Protein AF-A0A966CHX6-F1 (afdb_monomer)

Nearest PDB structures (foldseek):
  2wtm-assembly1_B  TM=6.834E-01  e=5.055E-05  Butyrivibrio proteoclasticus
  2wtn-assembly1_A  TM=7.376E-01  e=1.654E-04  Butyrivibrio proteoclasticus
  2wtm-assembly2_D  TM=6.811E-01  e=1.043E-04  Butyrivibrio proteoclasticus
  7xrh-assembly1_A  TM=7.303E-01  e=1.454E-03  Lactobacillus acidophilus
  2vav-assembly3_K  TM=4.792E-01  e=1.667E-01  Hapsidospora chrysogena

Mean predicted aligned error: 3.32 Å

Structure (mmCIF, N/CA/C/O backbone):
data_AF-A0A966CHX6-F1
#
_entry.id   AF-A0A966CHX6-F1
#
loop_
_atom_site.group_PDB
_atom_site.id
_atom_site.type_symbol
_atom_site.label_atom_id
_atom_site.label_alt_id
_atom_site.label_comp_id
_atom_site.label_asym_id
_atom_site.label_entity_id
_atom_site.label_seq_id
_atom_site.pdbx_PDB_ins_code
_atom_site.Cartn_x
_atom_site.Cartn_y
_atom_site.Cartn_z
_atom_site.occupancy
_atom_site.B_iso_or_equiv
_atom_site.auth_seq_id
_atom_site.auth_comp_id
_atom_site.auth_asym_id
_atom_site.auth_atom_id
_atom_site.pdbx_PDB_model_num
ATOM 1 N N . TYR A 1 1 ? -6.497 -11.624 3.199 1.00 92.75 1 TYR A N 1
ATOM 2 C CA . TYR A 1 1 ? -6.791 -12.340 4.459 1.00 92.75 1 TYR A CA 1
ATOM 3 C C . TYR A 1 1 ? -7.926 -11.671 5.223 1.00 92.75 1 TYR A C 1
ATOM 5 O O . TYR A 1 1 ? -8.970 -12.297 5.359 1.00 92.75 1 TYR A O 1
ATOM 13 N N . THR A 1 2 ? -7.759 -10.408 5.641 1.00 95.06 2 THR A N 1
ATOM 14 C CA . THR A 1 2 ? -8.708 -9.680 6.504 1.00 95.06 2 THR A CA 1
ATOM 15 C C . THR A 1 2 ? -10.155 -9.737 6.031 1.00 95.06 2 THR A C 1
ATOM 17 O O . THR A 1 2 ? -11.003 -10.156 6.802 1.00 95.06 2 THR A O 1
ATOM 20 N N . ALA A 1 3 ? -10.435 -9.425 4.760 1.00 93.50 3 ALA A N 1
ATOM 21 C CA . ALA A 1 3 ? -11.800 -9.431 4.222 1.00 93.50 3 ALA A CA 1
ATOM 22 C C . ALA A 1 3 ? -12.556 -10.764 4.417 1.00 93.50 3 ALA A C 1
ATOM 24 O O . ALA A 1 3 ? -13.774 -10.746 4.562 1.00 93.50 3 ALA A O 1
ATOM 25 N N . LYS A 1 4 ? -11.839 -11.898 4.472 1.00 96.06 4 LYS A N 1
ATOM 26 C CA . LYS A 1 4 ? -12.402 -13.254 4.620 1.00 96.06 4 LYS A CA 1
ATOM 27 C C . LYS A 1 4 ? -12.444 -13.777 6.061 1.00 96.06 4 LYS A C 1
ATOM 29 O O . LYS A 1 4 ? -12.973 -14.857 6.265 1.00 96.06 4 LYS A O 1
ATOM 34 N N . ASN A 1 5 ? -11.807 -13.092 7.010 1.00 97.19 5 ASN A N 1
ATOM 35 C CA . ASN A 1 5 ? -11.661 -13.555 8.398 1.00 97.19 5 ASN A CA 1
ATOM 36 C C . ASN A 1 5 ? -11.934 -12.407 9.381 1.00 97.19 5 ASN A C 1
ATOM 38 O O . ASN A 1 5 ? -11.214 -12.230 10.364 1.00 97.19 5 ASN A O 1
ATOM 42 N N . GLN A 1 6 ? -12.905 -11.552 9.062 1.00 95.38 6 GLN A N 1
ATOM 43 C CA . GLN A 1 6 ? -13.207 -10.356 9.850 1.00 95.38 6 GLN A CA 1
ATOM 44 C C . GLN A 1 6 ? -13.690 -10.715 11.259 1.00 95.38 6 GLN A C 1
ATOM 46 O O . GLN A 1 6 ? -13.375 -10.018 12.210 1.00 95.38 6 GLN A O 1
ATOM 51 N N . GLU A 1 7 ? -14.372 -11.848 11.406 1.00 96.88 7 GLU A N 1
ATOM 52 C CA . GLU A 1 7 ? -14.851 -12.400 12.672 1.00 96.88 7 GLU A CA 1
ATOM 53 C C . GLU A 1 7 ? -13.727 -12.775 13.650 1.00 96.88 7 GLU A C 1
ATOM 55 O O . GLU A 1 7 ? -13.965 -12.885 14.849 1.00 96.88 7 GLU A O 1
ATOM 60 N N . LYS A 1 8 ? -12.495 -12.950 13.153 1.00 96.62 8 LYS A N 1
ATOM 61 C CA . LYS A 1 8 ? -11.309 -13.281 13.963 1.00 96.62 8 LYS A CA 1
ATOM 62 C C . LYS A 1 8 ? -10.441 -12.066 14.278 1.00 96.62 8 LYS A C 1
ATOM 64 O O . LYS A 1 8 ? -9.396 -12.211 14.907 1.00 96.62 8 LYS A O 1
ATOM 69 N N . LEU A 1 9 ? -10.804 -10.890 13.773 1.00 95.69 9 LEU A N 1
ATOM 70 C CA . LEU A 1 9 ? -9.960 -9.703 13.794 1.00 95.69 9 LEU A CA 1
ATOM 71 C C . LEU A 1 9 ? -10.728 -8.540 14.417 1.00 95.69 9 LEU A C 1
ATOM 73 O O . LEU A 1 9 ? -11.818 -8.199 13.977 1.00 95.69 9 LEU A O 1
ATOM 77 N N . GLN A 1 10 ? -10.139 -7.891 15.419 1.00 95.31 10 GLN A N 1
ATOM 78 C CA . GLN A 1 10 ? -10.775 -6.746 16.080 1.00 95.31 10 GLN A CA 1
ATOM 79 C C . GLN A 1 10 ? -10.532 -5.425 15.340 1.00 95.31 10 GLN A C 1
ATOM 81 O O . GLN A 1 10 ? -11.396 -4.554 15.352 1.00 95.31 10 GLN A O 1
ATOM 86 N N . ALA A 1 11 ? -9.375 -5.260 14.689 1.00 95.69 11 ALA A N 1
ATOM 87 C CA . ALA A 1 11 ? -9.061 -4.075 13.892 1.00 95.69 11 ALA A CA 1
ATOM 88 C C . ALA A 1 11 ? -7.936 -4.340 12.872 1.00 95.69 11 ALA A C 1
ATOM 90 O O . ALA A 1 11 ? -7.189 -5.313 12.995 1.00 95.69 11 ALA A O 1
ATOM 91 N N . LEU A 1 12 ? -7.784 -3.450 11.887 1.00 95.94 12 LEU A N 1
ATOM 92 C CA . LEU A 1 12 ? -6.742 -3.482 10.856 1.00 95.94 12 LEU A CA 1
ATOM 93 C C . LEU A 1 12 ? -5.963 -2.157 10.814 1.00 95.94 12 LEU A C 1
ATOM 95 O O . LEU A 1 12 ? -6.537 -1.108 10.549 1.00 95.94 12 LEU A O 1
ATOM 99 N N . CYS A 1 13 ? -4.643 -2.206 10.984 1.00 96.75 13 CYS A N 1
ATOM 100 C CA . CYS A 1 13 ? -3.754 -1.066 10.749 1.00 96.75 13 CYS A CA 1
ATOM 101 C C . CYS A 1 13 ? -2.785 -1.403 9.613 1.00 96.75 13 CYS A C 1
ATOM 103 O O . CYS A 1 13 ? -2.148 -2.456 9.640 1.00 96.75 13 CYS A O 1
ATOM 105 N N . LEU A 1 14 ? -2.688 -0.530 8.611 1.00 97.38 14 LEU A N 1
ATOM 106 C CA . LEU A 1 14 ? -1.819 -0.705 7.447 1.00 97.38 14 LEU A CA 1
ATOM 107 C C . LEU A 1 14 ? -0.894 0.501 7.281 1.00 97.38 14 LEU A C 1
ATOM 109 O O . LEU A 1 14 ? -1.360 1.634 7.206 1.00 97.38 14 LEU A O 1
ATOM 113 N N . TRP A 1 15 ? 0.413 0.265 7.179 1.00 98.12 15 TRP A N 1
ATOM 114 C CA . TRP A 1 15 ? 1.401 1.314 6.908 1.00 98.12 15 TRP A CA 1
ATOM 115 C C . TRP A 1 15 ? 1.827 1.267 5.441 1.00 98.12 15 TRP A C 1
ATOM 117 O O . TRP A 1 15 ? 2.211 0.203 4.961 1.00 98.12 15 TRP A O 1
ATOM 127 N N . ASN A 1 16 ? 1.746 2.406 4.744 1.00 97.81 16 ASN A N 1
ATOM 128 C CA . ASN A 1 16 ? 2.078 2.580 3.321 1.00 97.81 16 ASN A CA 1
ATOM 129 C C . ASN A 1 16 ? 1.642 1.383 2.432 1.00 97.81 16 ASN A C 1
ATOM 131 O O . ASN A 1 16 ? 2.477 0.799 1.731 1.00 97.81 16 ASN A O 1
ATOM 135 N N . PRO A 1 17 ? 0.369 0.935 2.495 1.00 97.19 17 PRO A N 1
ATOM 136 C CA . PRO A 1 17 ? -0.038 -0.308 1.855 1.00 97.19 17 PRO A CA 1
ATOM 137 C C . PRO A 1 17 ? -0.071 -0.185 0.335 1.00 97.19 17 PRO A C 1
ATOM 139 O O . PRO A 1 17 ? -0.584 0.786 -0.221 1.00 97.19 17 PRO A O 1
ATOM 142 N N . VAL A 1 18 ? 0.367 -1.243 -0.345 1.00 97.00 18 VAL A N 1
ATOM 143 C CA . VAL A 1 18 ? 0.117 -1.406 -1.779 1.00 97.00 18 VAL A CA 1
ATOM 144 C C . VAL A 1 18 ? -1.315 -1.905 -1.971 1.00 97.00 18 VAL A C 1
ATOM 146 O O . VAL A 1 18 ? -1.577 -3.105 -1.892 1.00 97.00 18 VAL A O 1
ATOM 149 N N . LEU A 1 19 ? -2.252 -0.980 -2.192 1.00 95.88 19 LEU A N 1
ATOM 150 C CA . LEU A 1 19 ? -3.659 -1.317 -2.439 1.00 95.88 19 LEU A CA 1
ATOM 151 C C . LEU A 1 19 ? -3.924 -1.692 -3.897 1.00 95.88 19 LEU A C 1
ATOM 153 O O . LEU A 1 19 ? -4.747 -2.567 -4.164 1.00 95.88 19 LEU A O 1
ATOM 157 N N . ASN A 1 20 ? -3.220 -1.047 -4.827 1.00 96.75 20 ASN A N 1
ATOM 158 C CA . ASN A 1 20 ? -3.358 -1.277 -6.254 1.00 96.75 20 ASN A CA 1
ATOM 159 C C . ASN A 1 20 ? -2.054 -1.830 -6.839 1.00 96.75 20 ASN A C 1
ATOM 161 O O . ASN A 1 20 ? -1.081 -1.107 -7.063 1.00 96.75 20 ASN A O 1
ATOM 165 N N . TYR A 1 21 ? -2.029 -3.141 -7.087 1.00 96.88 21 TYR A N 1
ATOM 166 C CA . TYR A 1 21 ? -0.867 -3.795 -7.690 1.00 96.88 21 TYR A CA 1
ATOM 167 C C . TYR A 1 21 ? -0.608 -3.342 -9.124 1.00 96.88 21 TYR A C 1
ATOM 169 O O . TYR A 1 21 ? 0.542 -3.383 -9.566 1.00 96.88 21 TYR A O 1
ATOM 177 N N . ASP A 1 22 ? -1.633 -2.856 -9.826 1.00 95.88 22 ASP A N 1
ATOM 178 C CA . ASP A 1 22 ? -1.456 -2.302 -11.157 1.00 95.88 22 ASP A CA 1
ATOM 179 C C . ASP A 1 22 ? -0.592 -1.040 -11.101 1.00 95.88 22 ASP A C 1
ATOM 181 O O . ASP A 1 22 ? 0.513 -1.025 -11.642 1.00 95.88 22 ASP A O 1
ATOM 185 N N . HIS A 1 23 ? -1.010 -0.046 -10.315 1.00 96.06 23 HIS A N 1
ATOM 186 C CA . HIS A 1 23 ? -0.293 1.225 -10.166 1.00 96.06 23 HIS A CA 1
ATOM 187 C C . HIS A 1 23 ? 1.081 1.092 -9.495 1.00 96.06 23 HIS A C 1
ATOM 189 O O . HIS A 1 23 ? 1.933 1.969 -9.660 1.00 96.06 23 HIS A O 1
ATOM 195 N N . CYS A 1 24 ? 1.320 0.022 -8.731 1.00 95.06 24 CYS A N 1
ATOM 196 C CA . CYS A 1 24 ? 2.590 -0.183 -8.036 1.00 95.06 24 CYS A CA 1
ATOM 197 C C . CYS A 1 24 ? 3.584 -1.061 -8.815 1.00 95.06 24 CYS A C 1
ATOM 199 O O . CYS A 1 24 ? 4.785 -0.788 -8.774 1.00 95.06 24 CYS A O 1
ATOM 201 N N . PHE A 1 25 ? 3.125 -2.106 -9.515 1.00 94.50 25 PHE A N 1
ATOM 202 C CA . PHE A 1 25 ? 4.012 -3.127 -10.092 1.00 94.50 25 PHE A CA 1
ATOM 203 C C . PHE A 1 25 ? 3.731 -3.482 -11.556 1.00 94.50 25 PHE A C 1
ATOM 205 O O . PHE A 1 25 ? 4.689 -3.617 -12.318 1.00 94.50 25 PHE A O 1
ATOM 212 N N . LEU A 1 26 ? 2.470 -3.645 -11.975 1.00 94.00 26 LEU A N 1
ATOM 213 C CA . LEU A 1 26 ? 2.151 -4.132 -13.331 1.00 94.00 26 LEU A CA 1
ATOM 214 C C . LEU A 1 26 ? 2.204 -3.009 -14.379 1.00 94.00 26 LEU A C 1
ATOM 216 O O . LEU A 1 26 ? 2.844 -3.139 -15.428 1.00 94.00 26 LEU A O 1
ATOM 220 N N . ASN A 1 27 ? 1.578 -1.879 -14.063 1.00 95.25 27 ASN A N 1
ATOM 221 C CA . ASN A 1 27 ? 1.591 -0.629 -14.813 1.00 95.25 27 ASN A CA 1
ATOM 222 C C . ASN A 1 27 ? 1.982 0.523 -13.872 1.00 95.25 27 ASN A C 1
ATOM 224 O O . ASN A 1 27 ? 1.179 1.409 -13.586 1.00 95.25 27 ASN A O 1
ATOM 228 N N . PRO A 1 28 ? 3.233 0.506 -13.379 1.00 95.75 28 PRO A N 1
ATOM 229 C CA . PRO A 1 28 ? 3.685 1.419 -12.344 1.00 95.75 28 PRO A CA 1
ATOM 230 C C . PRO A 1 28 ? 3.528 2.896 -12.716 1.00 95.75 28 PRO A C 1
ATOM 232 O O . PRO A 1 28 ? 3.979 3.314 -13.784 1.00 95.75 28 PRO A O 1
ATOM 235 N N . THR A 1 29 ? 2.989 3.695 -11.795 1.00 96.19 29 THR A N 1
ATOM 236 C CA . THR A 1 29 ? 2.838 5.154 -11.949 1.00 96.19 29 THR A CA 1
ATOM 237 C C . THR A 1 29 ? 4.014 5.938 -11.363 1.00 96.19 29 THR A C 1
ATOM 239 O O . THR A 1 29 ? 4.278 7.069 -11.768 1.00 96.19 29 THR A O 1
ATOM 242 N N . LEU A 1 30 ? 4.761 5.340 -10.428 1.00 95.94 30 LEU A N 1
ATOM 243 C CA . LEU A 1 30 ? 5.894 5.995 -9.778 1.00 95.94 30 LEU A CA 1
ATOM 244 C C . LEU A 1 30 ? 7.194 5.848 -10.593 1.00 95.94 30 LEU A C 1
ATOM 246 O O . LEU A 1 30 ? 7.531 4.734 -11.013 1.00 95.94 30 LEU A O 1
ATOM 250 N N . PRO A 1 31 ? 8.003 6.921 -10.744 1.00 94.94 31 PRO A N 1
ATOM 251 C CA . PRO A 1 31 ? 9.143 6.935 -11.668 1.00 94.94 31 PRO A CA 1
ATOM 252 C C . PRO A 1 31 ? 10.169 5.815 -11.462 1.00 94.94 31 PRO A C 1
ATOM 254 O O . PRO A 1 31 ? 10.664 5.234 -12.426 1.00 94.94 31 PRO A O 1
ATOM 257 N N . TRP A 1 32 ? 10.488 5.484 -10.206 1.00 93.12 32 TRP A N 1
ATOM 258 C CA . TRP A 1 32 ? 11.568 4.540 -9.891 1.00 93.12 32 TRP A CA 1
ATOM 259 C C . TRP A 1 32 ? 11.313 3.123 -10.422 1.00 93.12 32 TRP A C 1
ATOM 261 O O . TRP A 1 32 ? 12.263 2.421 -10.766 1.00 93.12 32 TRP A O 1
ATOM 271 N N . ILE A 1 33 ? 10.048 2.697 -10.452 1.00 93.75 33 ILE A N 1
ATOM 272 C CA . ILE A 1 33 ? 9.643 1.363 -10.897 1.00 93.75 33 ILE A CA 1
ATOM 273 C C . ILE A 1 33 ? 9.151 1.397 -12.346 1.00 93.75 33 ILE A C 1
ATOM 275 O O . ILE A 1 33 ? 9.429 0.464 -13.098 1.00 93.75 33 ILE A O 1
ATOM 279 N N . ALA A 1 34 ? 8.552 2.511 -12.788 1.00 94.56 34 ALA A N 1
ATOM 280 C CA . ALA A 1 34 ? 8.206 2.746 -14.188 1.00 94.56 34 ALA A CA 1
ATOM 281 C C . ALA A 1 34 ? 9.425 2.635 -15.109 1.00 94.56 34 ALA A C 1
ATOM 283 O O . ALA A 1 34 ? 9.368 1.927 -16.115 1.00 94.56 34 ALA A O 1
ATOM 284 N N . ALA A 1 35 ? 10.563 3.206 -14.702 1.00 93.38 35 ALA A N 1
ATOM 285 C CA . ALA A 1 35 ? 11.826 3.094 -15.432 1.00 93.38 35 ALA A CA 1
ATOM 286 C C . ALA A 1 35 ? 12.333 1.643 -15.585 1.00 93.38 35 ALA A C 1
ATOM 288 O O . ALA A 1 35 ? 13.140 1.360 -16.466 1.00 93.38 35 ALA A O 1
ATOM 289 N N . ARG A 1 36 ? 11.865 0.706 -14.746 1.00 92.44 36 ARG A N 1
ATOM 290 C CA . ARG A 1 36 ? 12.264 -0.713 -14.768 1.00 92.44 36 ARG A CA 1
ATOM 291 C C . ARG A 1 36 ? 11.221 -1.639 -15.393 1.00 92.44 36 ARG A C 1
ATOM 293 O O . ARG A 1 36 ? 11.498 -2.828 -15.530 1.00 92.44 36 ARG A O 1
ATOM 300 N N . LYS A 1 37 ? 10.049 -1.133 -15.793 1.00 93.12 37 LYS A N 1
ATOM 301 C CA . LYS A 1 37 ? 8.916 -1.945 -16.273 1.00 93.12 37 LYS A CA 1
ATOM 302 C C . LYS A 1 37 ? 9.306 -2.898 -17.406 1.00 93.12 37 LYS A C 1
ATOM 304 O O . LYS A 1 37 ? 8.979 -4.081 -17.355 1.00 93.12 37 LYS A O 1
ATOM 309 N N . THR A 1 38 ? 10.027 -2.400 -18.410 1.00 94.19 38 THR A N 1
ATOM 310 C CA . THR A 1 38 ? 10.459 -3.204 -19.566 1.00 94.19 38 THR A CA 1
ATOM 311 C C . THR A 1 38 ? 11.440 -4.301 -19.159 1.00 94.19 38 THR A C 1
ATOM 313 O O . THR A 1 38 ? 11.274 -5.444 -19.573 1.00 94.19 38 THR A O 1
ATOM 316 N N . HIS A 1 39 ? 12.409 -3.981 -18.295 1.00 94.62 39 HIS A N 1
ATOM 317 C CA . HIS A 1 39 ? 13.371 -4.951 -17.766 1.00 94.62 39 HIS A CA 1
ATOM 318 C C . HIS A 1 39 ? 12.671 -6.056 -16.975 1.00 94.62 39 HIS A C 1
ATOM 320 O O . HIS A 1 39 ? 12.877 -7.232 -17.244 1.00 94.62 39 HIS A O 1
ATOM 326 N N . ILE A 1 40 ? 11.782 -5.676 -16.051 1.00 95.19 40 ILE A N 1
ATOM 327 C CA . ILE A 1 40 ? 10.982 -6.614 -15.256 1.00 95.19 40 ILE A CA 1
ATOM 328 C C . ILE A 1 40 ? 10.176 -7.540 -16.170 1.00 95.19 40 ILE A C 1
ATOM 330 O O . ILE A 1 40 ? 10.174 -8.751 -15.980 1.00 95.19 40 ILE A O 1
ATOM 334 N N . ARG A 1 41 ? 9.510 -6.992 -17.192 1.00 94.50 41 ARG A N 1
ATOM 335 C CA . ARG A 1 41 ? 8.727 -7.798 -18.135 1.00 94.50 41 ARG A CA 1
ATOM 336 C C . ARG A 1 41 ? 9.602 -8.802 -18.886 1.00 94.50 41 ARG A C 1
ATOM 338 O O . ARG A 1 41 ? 9.217 -9.964 -18.984 1.00 94.50 41 ARG A O 1
ATOM 345 N N . ASN A 1 42 ? 10.758 -8.366 -19.382 1.00 96.88 42 ASN A N 1
ATOM 346 C CA . ASN A 1 42 ? 11.693 -9.234 -20.093 1.00 96.88 42 ASN A CA 1
ATOM 347 C C . ASN A 1 42 ? 12.218 -10.363 -19.193 1.00 96.88 42 ASN A C 1
ATOM 349 O O . ASN A 1 42 ? 12.203 -11.527 -19.585 1.00 96.88 42 ASN A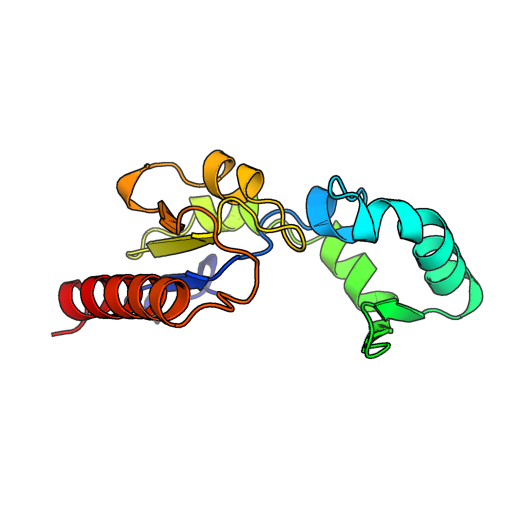 O 1
ATOM 353 N N . ASP A 1 43 ? 12.608 -10.035 -17.964 1.00 97.19 43 ASP A N 1
ATOM 354 C CA . ASP A 1 43 ? 13.067 -10.989 -16.953 1.00 97.19 43 ASP A CA 1
ATOM 355 C C . ASP A 1 43 ? 12.013 -12.062 -16.645 1.00 97.19 43 ASP A C 1
ATOM 357 O O . ASP A 1 43 ? 12.273 -13.267 -16.702 1.00 97.19 43 ASP A O 1
ATOM 361 N N . ILE A 1 44 ? 10.771 -11.640 -16.403 1.00 96.62 44 ILE A N 1
ATOM 362 C CA . ILE A 1 44 ? 9.661 -12.560 -16.143 1.00 96.62 44 ILE A CA 1
ATOM 363 C C . ILE A 1 44 ? 9.368 -13.471 -17.347 1.00 96.62 44 ILE A C 1
ATOM 365 O O . ILE A 1 44 ? 9.016 -14.637 -17.149 1.00 96.62 44 ILE A O 1
ATOM 369 N N . GLN A 1 45 ? 9.531 -12.982 -18.579 1.00 95.62 45 GLN A N 1
ATOM 370 C CA . GLN A 1 45 ? 9.316 -13.769 -19.798 1.00 95.62 45 GLN A CA 1
ATOM 371 C C . GLN A 1 45 ? 10.444 -14.771 -20.071 1.00 95.62 45 GLN A C 1
ATOM 373 O O . GLN A 1 45 ? 10.168 -15.911 -20.439 1.00 95.62 45 GLN A O 1
ATOM 378 N N . THR A 1 46 ? 11.697 -14.359 -19.881 1.00 97.44 46 THR A N 1
ATOM 379 C CA . THR A 1 46 ? 12.883 -15.132 -20.288 1.00 97.44 46 THR A CA 1
ATOM 380 C C . THR A 1 46 ? 13.378 -16.081 -19.203 1.00 97.44 46 THR A C 1
ATOM 382 O O . THR A 1 46 ? 13.651 -17.244 -19.483 1.00 97.44 46 THR A O 1
ATOM 385 N N . GLN A 1 47 ? 13.447 -15.613 -17.956 1.00 97.56 47 GLN A N 1
ATOM 386 C CA . GLN A 1 47 ? 14.036 -16.354 -16.835 1.00 97.56 47 GLN A CA 1
ATOM 387 C C . GLN A 1 47 ? 13.044 -16.661 -15.706 1.00 97.56 47 GLN A C 1
ATOM 389 O O . GLN A 1 47 ? 13.374 -17.397 -14.781 1.00 97.56 47 GLN A O 1
ATOM 394 N N . ARG A 1 48 ? 11.791 -16.192 -15.810 1.00 96.62 48 ARG A N 1
ATOM 395 C CA . ARG A 1 48 ? 10.687 -16.454 -14.859 1.00 96.62 48 ARG A CA 1
ATOM 396 C C . ARG A 1 48 ? 10.865 -15.836 -13.466 1.00 96.62 48 ARG A C 1
ATOM 398 O O . ARG A 1 48 ? 10.095 -16.158 -12.560 1.00 96.62 48 ARG A O 1
ATOM 405 N N . TRP A 1 49 ? 11.814 -14.927 -13.292 1.00 97.56 49 TRP A N 1
ATOM 406 C CA . TRP A 1 49 ? 12.006 -14.126 -12.082 1.00 97.56 49 TRP A CA 1
ATOM 407 C C . TRP A 1 49 ? 12.697 -12.806 -12.434 1.00 97.56 49 TRP A C 1
ATOM 409 O O . TRP A 1 49 ? 13.328 -12.716 -13.473 1.00 97.56 49 TRP A O 1
ATOM 419 N N . THR A 1 50 ? 12.575 -11.790 -11.583 1.00 96.88 50 THR A N 1
ATOM 420 C CA . THR A 1 50 ? 13.247 -10.480 -11.698 1.00 96.88 50 THR A CA 1
ATOM 421 C C . THR A 1 50 ? 13.789 -10.069 -10.332 1.00 96.88 50 THR A C 1
ATOM 423 O O . THR A 1 50 ? 13.458 -10.681 -9.318 1.00 96.88 50 THR A O 1
ATOM 426 N N . THR A 1 51 ? 14.560 -8.987 -10.268 1.00 95.38 51 THR A N 1
ATOM 427 C CA . THR A 1 51 ? 14.952 -8.359 -9.000 1.00 95.38 51 THR A CA 1
ATOM 428 C C . THR A 1 51 ? 14.273 -7.011 -8.777 1.00 95.38 51 THR A C 1
ATOM 430 O O . THR A 1 51 ? 13.992 -6.275 -9.724 1.00 95.38 51 THR A O 1
ATOM 433 N N . LEU A 1 52 ? 14.052 -6.643 -7.514 1.00 91.69 52 LEU A N 1
ATOM 434 C CA . LEU A 1 52 ? 13.470 -5.366 -7.108 1.00 91.69 52 LEU A CA 1
ATOM 435 C C . LEU A 1 52 ? 14.355 -4.636 -6.085 1.00 91.69 52 LEU A C 1
ATOM 437 O O . LEU A 1 52 ? 14.920 -5.229 -5.165 1.00 91.69 52 LEU A O 1
ATOM 441 N N . GLY A 1 53 ? 14.432 -3.310 -6.228 1.00 86.50 53 GLY A N 1
ATOM 442 C CA . GLY A 1 53 ? 15.148 -2.434 -5.298 1.00 86.50 53 GLY A CA 1
ATOM 443 C C . GLY A 1 53 ? 16.672 -2.596 -5.331 1.00 86.50 53 GLY A C 1
ATOM 444 O O . GLY A 1 53 ? 17.221 -3.306 -6.165 1.00 86.50 53 GLY A O 1
ATOM 445 N N . LYS A 1 54 ? 17.364 -1.903 -4.417 1.00 85.88 54 LYS A N 1
ATOM 446 C CA . LYS A 1 54 ? 18.840 -1.889 -4.352 1.00 85.88 54 LYS A CA 1
ATOM 447 C C . LYS A 1 54 ? 19.451 -3.192 -3.826 1.00 85.88 54 LYS A C 1
ATOM 449 O O . LYS A 1 54 ? 20.621 -3.448 -4.060 1.00 85.88 54 LYS A O 1
ATOM 454 N N . ARG A 1 55 ? 18.672 -3.986 -3.084 1.00 89.62 55 ARG A N 1
ATOM 455 C CA . ARG A 1 55 ? 19.107 -5.269 -2.503 1.00 89.62 55 ARG A CA 1
ATOM 456 C C . ARG A 1 55 ? 18.848 -6.463 -3.425 1.00 89.62 55 ARG A C 1
ATOM 458 O O . ARG A 1 55 ? 19.023 -7.591 -2.992 1.00 89.62 55 ARG A O 1
ATOM 465 N N . ASN A 1 56 ? 18.405 -6.215 -4.659 1.00 91.38 56 ASN A N 1
ATOM 466 C CA . ASN A 1 56 ? 18.092 -7.246 -5.643 1.00 91.38 56 ASN A CA 1
ATOM 467 C C . ASN A 1 56 ? 17.136 -8.328 -5.115 1.00 91.38 56 ASN A C 1
ATOM 469 O O . ASN A 1 56 ? 17.359 -9.517 -5.317 1.00 91.38 56 ASN A O 1
ATOM 473 N N . PHE A 1 57 ? 16.061 -7.916 -4.436 1.00 94.19 57 PHE A N 1
ATOM 474 C CA . PHE A 1 57 ? 15.071 -8.858 -3.917 1.00 94.19 57 PHE A CA 1
ATOM 475 C C . PHE A 1 57 ? 14.420 -9.622 -5.073 1.00 94.19 57 PHE A C 1
ATOM 477 O O . PHE A 1 57 ? 13.899 -8.992 -5.993 1.00 94.19 57 PHE A O 1
ATOM 484 N N . ILE A 1 58 ? 14.472 -10.953 -5.040 1.00 96.56 58 ILE A N 1
ATOM 485 C CA . ILE A 1 58 ? 14.036 -11.801 -6.152 1.00 96.56 58 ILE A CA 1
ATOM 486 C C . ILE A 1 58 ? 12.517 -11.974 -6.107 1.00 96.56 58 ILE A C 1
ATOM 488 O O . ILE A 1 58 ? 11.958 -12.408 -5.103 1.00 96.56 58 ILE A O 1
ATOM 492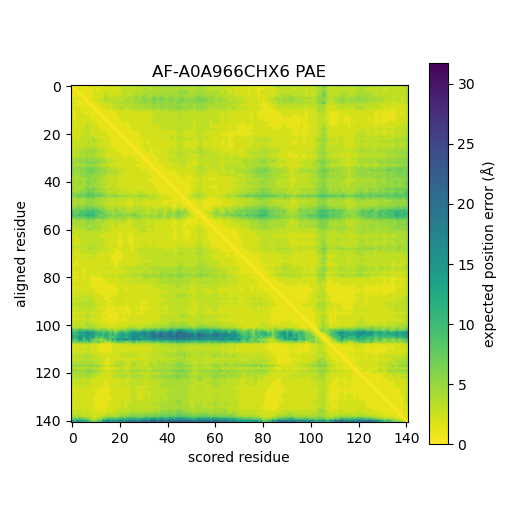 N N . LEU A 1 59 ? 11.857 -11.662 -7.220 1.00 95.94 59 LEU A N 1
ATOM 493 C CA . LEU A 1 59 ? 10.426 -11.846 -7.426 1.00 95.94 59 LEU A CA 1
ATOM 494 C C . LEU A 1 59 ? 10.202 -12.864 -8.539 1.00 95.94 59 LEU A C 1
ATOM 496 O O . LEU A 1 59 ? 10.604 -12.637 -9.679 1.00 95.94 59 LEU A O 1
ATOM 500 N N . GLY A 1 60 ? 9.544 -13.973 -8.219 1.00 97.44 60 GLY A N 1
ATOM 501 C CA . GLY A 1 60 ? 9.169 -14.983 -9.204 1.00 97.44 60 GLY A CA 1
ATOM 502 C C . GLY A 1 60 ? 7.951 -14.570 -10.030 1.00 97.44 60 GLY A C 1
ATOM 503 O O . GLY A 1 60 ? 7.082 -13.834 -9.564 1.00 97.44 60 GLY A O 1
ATOM 504 N N . ARG A 1 61 ? 7.840 -15.121 -11.241 1.00 96.94 61 ARG A N 1
ATOM 505 C CA . ARG A 1 61 ? 6.702 -14.933 -12.154 1.00 96.94 61 ARG A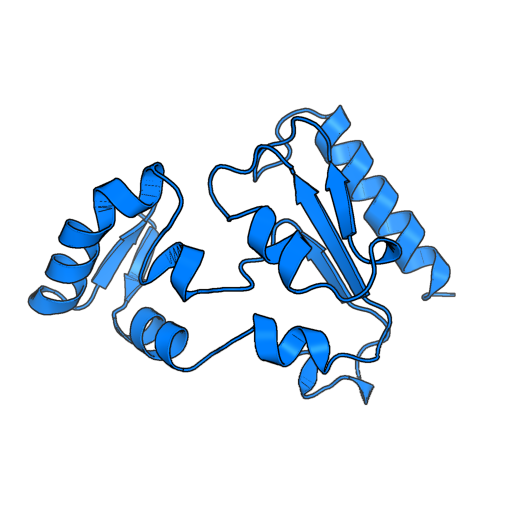 CA 1
ATOM 506 C C . ARG A 1 61 ? 5.349 -15.181 -11.486 1.00 96.94 61 ARG A C 1
ATOM 508 O O . ARG A 1 61 ? 4.409 -14.438 -11.750 1.00 96.94 61 ARG A O 1
ATOM 515 N N . LYS A 1 62 ? 5.258 -16.181 -10.604 1.00 97.19 62 LYS A N 1
ATOM 516 C CA . LYS A 1 62 ? 4.003 -16.540 -9.934 1.00 97.19 62 LYS A CA 1
ATOM 517 C C . LYS A 1 62 ? 3.403 -15.377 -9.138 1.00 97.19 62 LYS A C 1
ATOM 519 O O . LYS A 1 62 ? 2.195 -15.179 -9.180 1.00 97.19 62 LYS A O 1
ATOM 524 N N . LEU A 1 63 ? 4.244 -14.565 -8.496 1.00 96.19 63 LEU A N 1
ATOM 525 C CA . LEU A 1 63 ? 3.786 -13.392 -7.756 1.00 96.19 63 LEU A CA 1
ATOM 526 C C . LEU A 1 63 ? 3.139 -12.353 -8.686 1.00 96.19 63 LEU A C 1
ATOM 528 O O . LEU A 1 63 ? 2.121 -11.766 -8.338 1.00 96.19 63 LEU A O 1
ATOM 532 N N . PHE A 1 64 ? 3.693 -12.143 -9.884 1.00 95.94 64 PHE A N 1
ATOM 533 C CA . PHE A 1 64 ? 3.102 -11.232 -10.870 1.00 95.94 64 PHE A CA 1
ATOM 534 C C . PHE A 1 64 ? 1.765 -11.755 -11.403 1.00 95.94 64 PHE A C 1
ATOM 536 O O . PHE A 1 64 ? 0.837 -10.975 -11.586 1.00 95.94 64 PHE A O 1
ATOM 543 N N . GLU A 1 65 ? 1.642 -13.068 -11.616 1.00 96.44 65 GLU A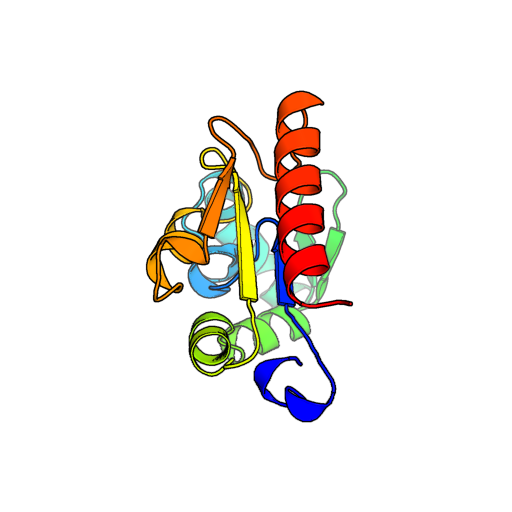 N 1
ATOM 544 C CA . GLU A 1 65 ? 0.367 -13.693 -11.994 1.00 96.44 65 GLU A CA 1
ATOM 545 C C . GLU A 1 65 ? -0.694 -13.499 -10.901 1.00 96.44 65 GLU A C 1
ATOM 547 O O . GLU A 1 65 ? -1.844 -13.187 -11.196 1.00 96.44 65 GLU A O 1
ATOM 552 N N . GLU A 1 66 ? -0.306 -13.617 -9.631 1.00 97.06 66 GLU A N 1
ATOM 553 C CA . GLU A 1 66 ? -1.184 -13.342 -8.491 1.00 97.06 66 GLU A CA 1
ATOM 554 C C . GLU A 1 66 ? -1.579 -11.864 -8.408 1.00 97.06 66 GLU A C 1
ATOM 556 O O . GLU A 1 66 ? -2.745 -11.559 -8.165 1.00 97.06 66 GLU A O 1
ATOM 561 N N . MET A 1 67 ? -0.651 -10.941 -8.673 1.00 96.50 67 MET A N 1
ATOM 562 C CA . MET A 1 67 ? -0.922 -9.498 -8.704 1.00 96.50 67 MET A CA 1
ATOM 563 C C . MET A 1 67 ? -1.945 -9.095 -9.777 1.00 96.50 67 MET A C 1
ATOM 565 O O . MET A 1 67 ? -2.629 -8.093 -9.598 1.00 96.50 67 MET A O 1
ATOM 569 N N . VAL A 1 68 ? -2.072 -9.860 -10.869 1.00 96.06 68 VAL A N 1
ATOM 570 C CA . VAL A 1 68 ? -3.115 -9.649 -11.895 1.00 96.06 68 VAL A CA 1
ATOM 571 C C . VAL A 1 68 ? -4.503 -10.048 -11.377 1.00 96.06 68 VAL A C 1
ATOM 573 O O . VAL A 1 68 ? -5.512 -9.470 -11.780 1.00 96.06 68 VAL A O 1
ATOM 576 N N . ILE A 1 69 ? -4.561 -11.045 -10.492 1.00 96.50 69 ILE A N 1
ATOM 577 C CA . ILE A 1 69 ? -5.810 -11.625 -9.987 1.00 96.50 69 ILE A CA 1
ATOM 578 C C . ILE A 1 69 ? -6.303 -10.864 -8.754 1.00 96.50 69 ILE A C 1
ATOM 580 O O . ILE A 1 69 ? -7.493 -10.574 -8.630 1.00 96.50 69 ILE A O 1
ATOM 584 N N . PHE A 1 70 ? -5.405 -10.561 -7.819 1.00 95.88 70 PHE A N 1
ATOM 585 C CA . PHE A 1 70 ? -5.768 -9.940 -6.554 1.00 95.88 70 PHE A CA 1
ATOM 586 C C . PHE A 1 70 ? -5.940 -8.430 -6.690 1.00 95.88 70 PHE A C 1
ATOM 588 O O . PHE A 1 70 ? -5.070 -7.726 -7.194 1.00 95.88 70 PHE A O 1
ATOM 595 N N . ARG A 1 71 ? -7.044 -7.924 -6.138 1.00 95.25 71 ARG A N 1
ATOM 596 C CA . ARG A 1 71 ? -7.389 -6.498 -6.132 1.00 95.25 71 ARG A CA 1
ATOM 597 C C . ARG A 1 71 ? -7.622 -6.024 -4.698 1.00 95.25 71 ARG A C 1
ATOM 599 O O . ARG A 1 71 ? -8.769 -5.934 -4.263 1.00 95.25 71 ARG A O 1
ATOM 606 N N . PRO A 1 72 ? -6.559 -5.755 -3.914 1.00 95.50 72 PRO A N 1
ATOM 607 C CA . PRO A 1 72 ? -6.710 -5.358 -2.514 1.00 95.50 72 PRO A CA 1
ATOM 608 C C . PRO A 1 72 ? -7.594 -4.120 -2.326 1.00 95.50 72 PRO A C 1
ATOM 610 O O . PRO A 1 72 ? -8.305 -4.036 -1.329 1.00 95.50 72 PRO A O 1
ATOM 613 N N . TYR A 1 73 ? -7.596 -3.198 -3.292 1.00 94.19 73 TYR A N 1
ATOM 614 C CA . TYR A 1 73 ? -8.472 -2.028 -3.301 1.00 94.19 73 TYR A CA 1
ATOM 615 C C . TYR A 1 73 ? -9.976 -2.369 -3.383 1.00 94.19 73 TYR A C 1
ATOM 617 O O . TYR A 1 73 ? -10.789 -1.659 -2.801 1.00 94.19 73 TYR A O 1
ATOM 625 N N . GLU A 1 74 ? -10.370 -3.474 -4.026 1.00 94.19 74 GLU A N 1
ATOM 626 C CA . GLU A 1 74 ? -11.763 -3.958 -4.008 1.00 94.19 74 GLU A CA 1
ATOM 627 C C . GLU A 1 74 ? -12.094 -4.681 -2.697 1.00 94.19 74 GLU A C 1
ATOM 629 O O . GLU A 1 74 ? -13.241 -4.713 -2.259 1.00 94.19 74 GLU A O 1
ATOM 634 N N . GLU A 1 75 ? -11.099 -5.288 -2.056 1.00 94.56 75 GLU A N 1
ATOM 635 C CA . GLU A 1 75 ? -11.298 -6.033 -0.813 1.00 94.56 75 GLU A CA 1
ATOM 636 C C . GLU A 1 75 ? -11.333 -5.112 0.409 1.00 94.56 75 GLU A C 1
ATOM 638 O O . GLU A 1 75 ? -12.107 -5.351 1.334 1.00 94.56 75 GLU A O 1
ATOM 643 N N . ILE A 1 76 ? -10.542 -4.035 0.425 1.00 92.81 76 ILE A N 1
ATOM 644 C CA . ILE A 1 76 ? -10.465 -3.116 1.569 1.00 92.81 76 ILE A CA 1
ATOM 645 C C . ILE A 1 76 ? -11.784 -2.379 1.823 1.00 92.81 76 ILE A C 1
ATOM 647 O O . ILE A 1 76 ? -12.117 -2.093 2.978 1.00 92.81 76 ILE A O 1
ATOM 651 N N . VAL A 1 77 ? -12.578 -2.131 0.776 1.00 90.38 77 VAL A N 1
ATOM 652 C CA . VAL A 1 77 ? -13.913 -1.529 0.910 1.00 90.38 77 VAL A CA 1
ATOM 653 C C . VAL A 1 77 ? -14.921 -2.483 1.556 1.00 90.38 77 VAL A C 1
ATOM 655 O O . VAL A 1 77 ? -15.840 -2.017 2.218 1.00 90.38 77 VAL A O 1
ATOM 658 N N . LYS A 1 78 ? -14.708 -3.804 1.459 1.00 91.88 78 LYS A N 1
ATOM 659 C CA . LYS A 1 78 ? -15.560 -4.848 2.065 1.00 91.88 78 LYS A CA 1
ATOM 660 C C . LYS A 1 78 ? -15.239 -5.109 3.545 1.00 91.88 78 LYS A C 1
ATOM 662 O O . LYS A 1 78 ? -15.929 -5.885 4.205 1.00 91.88 78 LYS A O 1
ATOM 667 N N . ILE A 1 79 ? -14.161 -4.516 4.064 1.00 92.94 79 ILE A N 1
ATOM 668 C CA . ILE A 1 79 ? -13.738 -4.671 5.461 1.00 92.94 79 ILE A CA 1
ATOM 669 C C . ILE A 1 79 ? -14.560 -3.728 6.347 1.00 92.94 79 ILE A C 1
ATOM 671 O O . ILE A 1 79 ? -14.427 -2.510 6.233 1.00 92.94 79 ILE A O 1
ATOM 675 N N . ASN A 1 80 ? -15.359 -4.295 7.247 1.00 92.31 80 ASN A N 1
ATOM 676 C CA . ASN A 1 80 ? -16.264 -3.592 8.157 1.00 92.31 80 ASN A CA 1
ATOM 677 C C . ASN A 1 80 ? -15.700 -3.434 9.575 1.00 92.31 80 ASN A C 1
ATOM 679 O O . ASN A 1 80 ? -16.178 -2.589 10.329 1.00 92.31 80 ASN A O 1
ATOM 683 N N . ILE A 1 81 ? -14.684 -4.217 9.948 1.00 94.06 81 ILE A N 1
ATOM 684 C CA . ILE A 1 81 ? -13.969 -4.001 11.212 1.00 94.06 81 ILE A CA 1
ATOM 685 C C . ILE A 1 81 ? -13.245 -2.644 11.187 1.00 94.06 81 ILE A C 1
ATOM 687 O O . ILE A 1 81 ? -12.883 -2.167 10.102 1.00 94.06 81 ILE A O 1
ATOM 691 N N . PRO A 1 82 ? -12.990 -2.026 12.357 1.00 94.88 82 PRO A N 1
ATOM 692 C CA . PRO A 1 82 ? -12.187 -0.817 12.450 1.00 94.88 82 PRO A CA 1
ATOM 693 C C . PRO A 1 82 ? -10.901 -0.926 11.632 1.00 94.88 82 PRO A C 1
ATOM 695 O O . PRO A 1 82 ? -10.152 -1.897 11.765 1.00 94.88 82 PRO A O 1
ATOM 698 N N . LYS A 1 83 ? -10.632 0.070 10.785 1.00 94.75 83 LYS A N 1
ATOM 699 C CA . LYS A 1 83 ? -9.442 0.084 9.932 1.00 94.75 83 LYS A CA 1
ATOM 700 C C . LYS A 1 83 ? -8.826 1.471 9.819 1.00 94.75 83 LYS A C 1
ATOM 702 O O . LYS A 1 83 ? -9.544 2.469 9.782 1.00 94.75 83 LYS A O 1
ATOM 707 N N . ILE A 1 84 ? -7.501 1.505 9.729 1.00 96.75 84 ILE A N 1
ATOM 708 C CA . ILE A 1 84 ? -6.718 2.718 9.509 1.00 96.75 84 ILE A CA 1
ATOM 709 C C . ILE A 1 84 ? -5.575 2.443 8.529 1.00 96.75 84 ILE A C 1
ATOM 711 O O . ILE A 1 84 ? -4.931 1.391 8.575 1.00 96.75 84 ILE A O 1
ATOM 715 N N . ILE A 1 85 ? -5.318 3.399 7.643 1.00 97.81 85 ILE A N 1
ATOM 716 C CA . ILE A 1 85 ? -4.104 3.480 6.837 1.00 97.81 85 ILE A CA 1
ATOM 717 C C . ILE A 1 85 ? -3.262 4.633 7.359 1.00 97.81 85 ILE A C 1
ATOM 719 O O . ILE A 1 85 ? -3.769 5.721 7.608 1.00 97.81 85 ILE A O 1
ATOM 723 N N . ILE A 1 86 ? -1.962 4.402 7.477 1.00 98.19 86 ILE A N 1
ATOM 724 C CA . ILE A 1 86 ? -0.971 5.421 7.798 1.00 98.19 86 ILE A CA 1
ATOM 725 C C . ILE A 1 86 ? -0.020 5.509 6.612 1.00 98.19 86 ILE A C 1
ATOM 727 O O . ILE A 1 86 ? 0.617 4.514 6.268 1.00 98.19 86 ILE A O 1
ATOM 731 N N . HIS A 1 87 ? 0.053 6.668 5.958 1.00 98.38 87 HIS A N 1
ATOM 732 C CA . HIS A 1 87 ? 0.825 6.812 4.723 1.00 98.38 87 HIS A CA 1
ATOM 733 C C . HIS A 1 87 ? 1.572 8.148 4.664 1.00 98.38 87 HIS A C 1
ATOM 735 O O . HIS A 1 87 ? 1.009 9.198 4.974 1.00 98.38 87 HIS A O 1
ATOM 741 N N . GLY A 1 88 ? 2.843 8.120 4.267 1.00 98.19 88 GLY A N 1
ATOM 742 C CA . GLY A 1 88 ? 3.611 9.328 3.960 1.00 98.19 88 GLY A CA 1
ATOM 743 C C . GLY A 1 88 ? 3.205 9.964 2.625 1.00 98.19 88 GLY A C 1
ATOM 744 O O . GLY A 1 88 ? 3.146 9.281 1.607 1.00 98.19 88 GLY A O 1
ATOM 745 N N . ASP A 1 89 ? 2.967 11.277 2.584 1.00 97.50 89 ASP A N 1
ATOM 746 C CA . ASP A 1 89 ? 2.552 11.959 1.340 1.00 97.50 89 ASP A CA 1
ATOM 747 C C . ASP A 1 89 ? 3.694 12.229 0.345 1.00 97.50 89 ASP A C 1
ATOM 749 O O . ASP A 1 89 ? 3.452 12.680 -0.777 1.00 97.50 89 ASP A O 1
ATOM 753 N N . LYS A 1 90 ? 4.939 11.915 0.720 1.00 97.62 90 LYS A N 1
ATOM 754 C CA . LYS A 1 90 ? 6.112 11.896 -0.169 1.00 97.62 90 LYS A CA 1
ATOM 755 C C . LYS A 1 90 ? 6.627 10.478 -0.393 1.00 97.62 90 LYS A C 1
ATOM 757 O O . LYS A 1 90 ? 7.810 10.286 -0.703 1.00 97.62 90 LYS A O 1
ATOM 762 N N . ASP A 1 91 ? 5.775 9.469 -0.222 1.00 97.69 91 ASP A N 1
ATOM 763 C CA . ASP A 1 91 ? 6.121 8.106 -0.590 1.00 97.69 91 ASP A CA 1
ATOM 764 C C . ASP A 1 91 ? 6.407 8.030 -2.100 1.00 97.69 91 ASP A C 1
ATOM 766 O O . ASP A 1 91 ? 5.596 8.377 -2.955 1.00 97.69 91 ASP A O 1
ATOM 770 N N . THR A 1 92 ? 7.631 7.618 -2.422 1.00 96.12 92 THR A N 1
ATOM 771 C CA . THR A 1 92 ? 8.102 7.436 -3.800 1.00 96.12 92 THR A CA 1
ATOM 772 C C . THR A 1 92 ? 8.221 5.965 -4.161 1.00 96.12 92 THR A C 1
ATOM 774 O O . THR A 1 92 ? 8.721 5.661 -5.237 1.00 96.12 92 THR A O 1
ATOM 777 N N . LYS A 1 93 ? 7.831 5.048 -3.272 1.00 95.88 93 LYS A N 1
ATOM 778 C CA . LYS A 1 93 ? 7.867 3.590 -3.429 1.00 95.88 93 LYS A CA 1
ATOM 779 C C . LYS A 1 93 ? 6.483 3.009 -3.645 1.00 95.88 93 LYS A C 1
ATOM 781 O O . LYS A 1 93 ? 6.359 2.146 -4.509 1.00 95.88 93 LYS A O 1
ATOM 786 N N . VAL A 1 94 ? 5.485 3.521 -2.933 1.00 97.12 94 VAL A N 1
ATOM 787 C CA . VAL A 1 94 ? 4.078 3.129 -3.052 1.00 97.12 94 VAL A CA 1
ATOM 788 C C . VAL A 1 94 ? 3.230 4.374 -3.330 1.00 97.12 94 VAL A C 1
ATOM 790 O O . VAL A 1 94 ? 3.490 5.413 -2.724 1.00 97.12 94 VAL A O 1
ATOM 793 N N . PRO A 1 95 ? 2.258 4.335 -4.262 1.00 96.75 95 PRO A N 1
ATOM 794 C CA . PRO A 1 95 ? 1.465 5.519 -4.575 1.00 96.75 95 PRO A CA 1
ATOM 795 C C . PRO A 1 95 ? 0.575 5.941 -3.395 1.00 96.75 95 PRO A C 1
ATOM 797 O O . PRO A 1 95 ? -0.375 5.249 -3.031 1.00 96.75 95 PRO A O 1
ATOM 800 N N . TYR A 1 96 ? 0.846 7.116 -2.825 1.00 97.06 96 TYR A N 1
ATOM 801 C CA . TYR A 1 96 ? 0.015 7.709 -1.772 1.00 97.06 96 TYR A CA 1
ATOM 802 C C . TYR A 1 96 ? -1.435 7.953 -2.226 1.00 97.06 96 TYR A C 1
ATOM 804 O O . TYR A 1 96 ? -2.381 7.725 -1.469 1.00 97.06 96 TYR A O 1
ATOM 812 N N . GLU A 1 97 ? -1.622 8.354 -3.486 1.00 95.88 97 GLU A N 1
ATOM 813 C CA . GLU A 1 97 ? -2.949 8.628 -4.048 1.00 95.88 97 GLU A CA 1
ATOM 814 C C . GLU A 1 97 ? -3.862 7.394 -4.052 1.00 95.88 97 GLU A C 1
ATOM 816 O O . GLU A 1 97 ? -5.064 7.550 -3.857 1.00 95.88 97 GLU A O 1
ATOM 821 N N . ASP A 1 98 ? -3.322 6.171 -4.140 1.00 95.50 98 ASP A N 1
ATOM 822 C CA . ASP A 1 98 ? -4.138 4.955 -4.018 1.00 95.50 98 ASP A CA 1
ATOM 823 C C . ASP A 1 98 ? -4.764 4.849 -2.617 1.00 95.50 98 ASP A C 1
ATOM 825 O O . ASP A 1 98 ? -5.922 4.465 -2.466 1.00 95.50 98 ASP A O 1
ATOM 829 N N . SER A 1 99 ? -4.028 5.231 -1.568 1.00 95.38 99 SER A N 1
ATOM 830 C CA . SER A 1 99 ? -4.567 5.234 -0.201 1.00 95.38 99 SER A CA 1
ATOM 831 C C . SER A 1 99 ? -5.650 6.290 -0.001 1.00 95.38 99 SER A C 1
ATOM 833 O O . SER A 1 99 ? -6.607 6.032 0.723 1.00 95.38 99 SER A O 1
ATOM 835 N N . LYS A 1 100 ? -5.534 7.450 -0.658 1.00 93.56 100 LYS A N 1
ATOM 836 C CA . LYS A 1 100 ? -6.594 8.469 -0.664 1.00 93.56 100 LYS A CA 1
ATOM 837 C C . LYS A 1 100 ? -7.824 8.023 -1.447 1.00 93.56 100 LYS A C 1
ATOM 839 O O . LYS A 1 100 ? -8.937 8.296 -1.019 1.00 93.56 100 LYS A O 1
ATOM 844 N N . MET A 1 101 ? -7.621 7.366 -2.585 1.00 92.31 101 MET A N 1
ATOM 845 C CA . MET A 1 101 ? -8.693 6.983 -3.499 1.00 92.31 101 MET A CA 1
ATOM 846 C C . MET A 1 101 ? -9.574 5.865 -2.937 1.00 92.31 101 MET A C 1
ATOM 848 O O . MET A 1 101 ? -10.790 5.912 -3.091 1.00 92.31 101 MET A O 1
ATOM 852 N N . TYR A 1 102 ? -8.974 4.853 -2.303 1.00 90.06 102 TYR A N 1
ATOM 853 C CA . TYR A 1 102 ? -9.679 3.618 -1.935 1.00 90.06 102 TYR A CA 1
ATOM 854 C C . TYR A 1 102 ? -10.135 3.548 -0.474 1.00 90.06 102 TYR A C 1
ATOM 856 O O . TYR A 1 102 ? -10.670 2.527 -0.036 1.00 90.06 102 TYR A O 1
ATOM 864 N N . ILE A 1 103 ? -9.945 4.623 0.291 1.00 84.81 103 ILE A N 1
ATOM 865 C CA . ILE A 1 103 ? -10.534 4.762 1.619 1.00 84.81 103 ILE A CA 1
ATOM 866 C C . ILE A 1 103 ? -11.767 5.663 1.549 1.00 84.81 103 ILE A C 1
ATOM 868 O O . ILE A 1 103 ? -11.700 6.819 1.152 1.00 84.81 103 ILE A O 1
ATOM 872 N N . ASN A 1 104 ? -12.901 5.117 1.994 1.00 69.62 104 ASN A N 1
ATOM 873 C CA . ASN A 1 104 ? -14.209 5.777 1.933 1.00 69.62 104 ASN A CA 1
ATOM 874 C C . ASN A 1 104 ? -14.373 6.953 2.915 1.00 69.62 104 ASN A C 1
ATOM 876 O O . ASN A 1 104 ? -15.343 7.694 2.800 1.00 69.62 104 ASN A O 1
ATOM 880 N N . ASN A 1 105 ? -13.486 7.106 3.904 1.00 73.88 105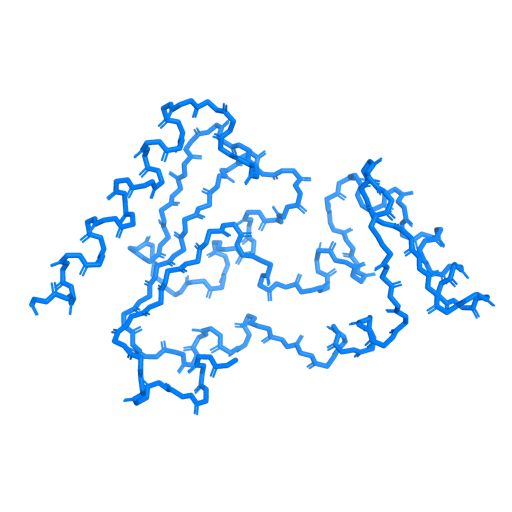 ASN A N 1
ATOM 881 C CA . ASN A 1 105 ? -13.583 8.152 4.924 1.00 73.88 105 ASN A CA 1
ATOM 882 C C . ASN A 1 105 ? -12.192 8.705 5.262 1.00 73.88 105 ASN A C 1
ATOM 884 O O . ASN A 1 105 ? -11.283 7.942 5.587 1.00 73.88 105 ASN A O 1
ATOM 888 N N . SER A 1 106 ? -12.046 10.031 5.243 1.00 68.00 106 SER A N 1
ATOM 889 C CA . SER A 1 106 ? -10.813 10.732 5.613 1.00 68.00 106 SER A CA 1
ATOM 890 C C . SER A 1 106 ? -10.307 10.357 7.010 1.00 68.00 106 SER A C 1
ATOM 892 O O . SER A 1 106 ? -9.100 10.319 7.221 1.00 68.00 106 SER A O 1
ATOM 894 N N . GLU A 1 107 ? -11.190 9.992 7.943 1.00 72.44 107 GLU A N 1
ATOM 895 C CA . GLU A 1 107 ? -10.808 9.562 9.297 1.00 72.44 107 GLU A CA 1
ATOM 896 C C . GLU A 1 107 ? -10.056 8.221 9.339 1.00 72.44 107 GLU A C 1
ATOM 898 O O . GLU A 1 107 ? -9.387 7.910 10.325 1.00 72.44 107 GLU A O 1
ATOM 903 N N . SER A 1 108 ? -10.140 7.414 8.278 1.00 89.31 108 SER A N 1
ATOM 904 C CA . SER A 1 108 ? -9.424 6.139 8.167 1.00 89.31 108 SER A CA 1
ATOM 905 C C . SER A 1 108 ? -8.054 6.277 7.495 1.00 89.31 108 SER A C 1
ATOM 907 O O . SER A 1 108 ? -7.365 5.269 7.346 1.00 89.31 108 SER A O 1
ATOM 909 N N . LEU A 1 109 ? -7.636 7.487 7.106 1.00 96.31 109 LEU A N 1
ATOM 910 C CA . LEU A 1 109 ? -6.321 7.760 6.526 1.00 96.31 109 LEU A CA 1
ATOM 911 C C . LEU A 1 109 ? -5.566 8.810 7.349 1.00 96.31 109 LEU A C 1
ATOM 913 O O . LEU A 1 109 ? -5.930 9.981 7.386 1.00 96.31 109 LEU A O 1
ATOM 917 N N . VAL A 1 110 ? -4.448 8.405 7.945 1.00 97.00 110 VAL A N 1
ATOM 918 C CA . VAL A 1 110 ? -3.498 9.305 8.601 1.00 97.00 110 VAL A CA 1
ATOM 919 C C . VAL A 1 110 ? -2.343 9.590 7.654 1.00 97.00 110 VAL A C 1
ATOM 921 O O . VAL A 1 110 ? -1.508 8.728 7.373 1.00 97.00 110 VAL A O 1
ATOM 924 N N . THR A 1 111 ? -2.281 10.830 7.185 1.00 97.38 111 THR A N 1
ATOM 925 C CA . THR A 1 111 ? -1.174 11.322 6.368 1.00 97.38 111 THR A CA 1
ATOM 926 C C . THR A 1 111 ? -0.018 11.779 7.247 1.00 97.38 111 THR A C 1
ATOM 928 O O . THR A 1 111 ? -0.173 12.713 8.035 1.00 97.38 111 THR A O 1
ATOM 931 N N . ILE A 1 112 ? 1.165 11.195 7.064 1.00 98.06 112 ILE A N 1
ATOM 932 C CA . ILE A 1 112 ? 2.398 11.699 7.678 1.00 98.06 112 ILE A CA 1
ATOM 933 C C . ILE A 1 112 ? 3.048 12.678 6.696 1.00 98.06 112 ILE A C 1
ATOM 935 O O . ILE A 1 112 ? 3.539 12.288 5.635 1.00 98.06 112 ILE A O 1
ATOM 939 N N . LYS A 1 113 ? 2.997 13.970 7.029 1.00 97.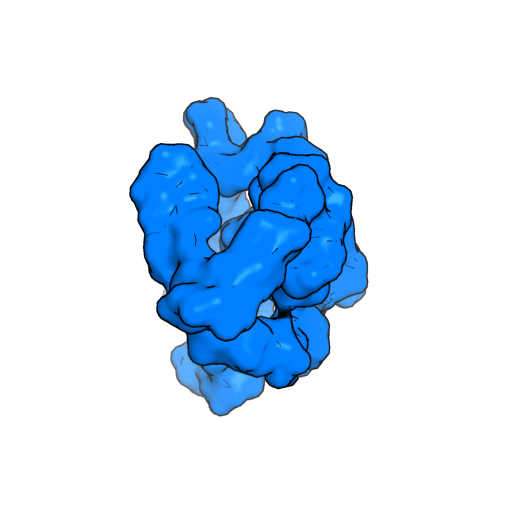62 113 LYS A N 1
ATOM 940 C CA . LYS A 1 113 ? 3.448 15.056 6.149 1.00 97.62 113 LYS A CA 1
ATOM 941 C C . LYS A 1 113 ? 4.948 15.005 5.877 1.00 97.62 113 LYS A C 1
ATOM 943 O O . LYS A 1 113 ? 5.742 14.796 6.789 1.00 97.62 113 LYS A O 1
ATOM 948 N N . GLU A 1 114 ? 5.313 15.236 4.618 1.00 97.31 114 GLU A N 1
ATOM 949 C CA . GLU A 1 114 ? 6.682 15.231 4.090 1.00 97.31 114 GLU A CA 1
ATOM 950 C C . GLU A 1 114 ? 7.422 13.891 4.244 1.00 97.31 114 GLU A C 1
ATOM 952 O O . GLU A 1 114 ? 8.626 13.794 3.979 1.00 97.31 114 GLU A O 1
ATOM 957 N N . ALA A 1 115 ? 6.706 12.839 4.644 1.00 97.81 115 ALA A N 1
ATOM 958 C CA . ALA A 1 115 ? 7.296 11.558 4.968 1.00 97.81 115 ALA A CA 1
ATOM 959 C C . ALA A 1 115 ? 7.361 10.634 3.752 1.00 97.81 115 ALA A C 1
ATOM 961 O O . ALA A 1 115 ? 6.469 10.597 2.904 1.00 97.81 115 ALA A O 1
ATOM 962 N N . LYS A 1 116 ? 8.442 9.857 3.692 1.00 96.50 116 LYS A N 1
ATOM 963 C CA . LYS A 1 116 ? 8.688 8.842 2.657 1.00 96.50 116 LYS A CA 1
ATOM 964 C C . LYS A 1 116 ? 8.270 7.455 3.161 1.00 96.50 116 LYS A C 1
ATOM 966 O O . LYS A 1 116 ? 8.006 7.281 4.346 1.00 96.50 116 LYS A O 1
ATOM 971 N N . HIS A 1 117 ? 8.339 6.455 2.280 1.00 95.44 117 HIS A N 1
ATOM 972 C CA . HIS A 1 117 ? 7.959 5.058 2.544 1.00 95.44 117 HIS A CA 1
ATOM 973 C C . HIS A 1 117 ? 8.434 4.471 3.883 1.00 95.44 117 HIS A C 1
ATOM 975 O O . HIS A 1 117 ? 7.729 3.698 4.519 1.00 95.44 117 HIS A O 1
ATOM 981 N N . GLY A 1 118 ? 9.662 4.793 4.296 1.00 94.00 118 GLY A N 1
ATOM 982 C CA . GLY A 1 118 ? 10.275 4.214 5.490 1.00 94.00 118 GLY A CA 1
ATOM 983 C C . GLY A 1 118 ? 10.168 5.060 6.756 1.00 94.00 118 GLY A C 1
ATOM 984 O O . GLY A 1 118 ? 10.803 4.681 7.732 1.00 94.00 118 GLY A O 1
ATOM 985 N N . PHE A 1 119 ? 9.471 6.205 6.733 1.00 96.31 119 PHE A N 1
ATOM 986 C CA . PHE A 1 119 ? 9.417 7.154 7.859 1.00 96.31 119 PHE A CA 1
ATOM 987 C C . PHE A 1 119 ? 10.810 7.433 8.461 1.00 96.31 119 PHE A C 1
ATOM 989 O O . PHE A 1 119 ? 11.061 7.223 9.645 1.00 96.31 119 PHE A O 1
ATOM 996 N N . HIS A 1 120 ? 11.766 7.829 7.614 1.00 93.06 120 HIS A N 1
ATOM 997 C CA . HIS A 1 120 ? 13.194 7.829 7.952 1.00 93.06 120 HIS A CA 1
ATOM 998 C C . HIS A 1 120 ? 13.585 8.820 9.054 1.00 93.06 120 HIS A C 1
ATOM 1000 O O . HIS A 1 120 ? 14.644 8.655 9.661 1.00 93.06 120 HIS A O 1
ATOM 1006 N N . LYS A 1 121 ? 12.780 9.858 9.309 1.00 96.62 121 LYS A N 1
ATOM 1007 C CA . LYS A 1 121 ? 13.011 10.761 10.442 1.00 96.62 121 LYS A CA 1
ATOM 1008 C C . LYS A 1 121 ? 12.291 10.235 11.675 1.00 96.62 121 LYS A C 1
ATOM 1010 O O . LYS A 1 121 ? 11.128 9.852 11.597 1.00 96.62 121 LYS A O 1
ATOM 1015 N N . LYS A 1 122 ? 12.934 10.349 12.842 1.00 96.56 122 LYS A N 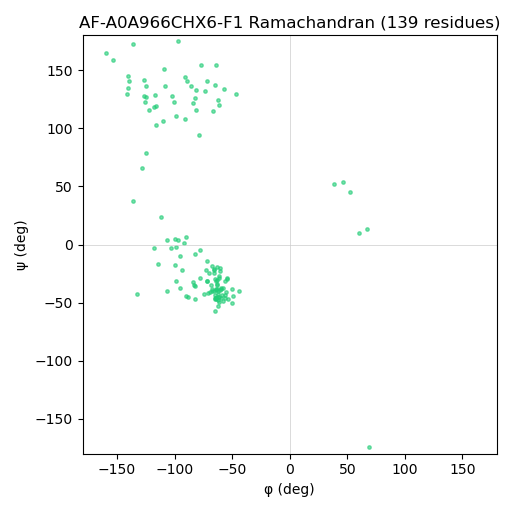1
ATOM 1016 C CA . LYS A 1 122 ? 12.337 9.965 14.132 1.00 96.56 122 LYS A CA 1
ATOM 1017 C C . LYS A 1 122 ? 10.934 10.552 14.322 1.00 96.56 122 LYS A C 1
ATOM 1019 O O . LYS A 1 122 ? 10.025 9.834 14.701 1.00 96.56 122 LYS A O 1
ATOM 1024 N N . GLN A 1 123 ? 10.745 11.829 13.992 1.00 97.19 123 GLN A N 1
ATOM 1025 C CA . GLN A 1 123 ? 9.447 12.493 14.119 1.00 97.19 123 GLN A CA 1
ATOM 1026 C C . GLN A 1 123 ? 8.361 11.884 13.212 1.00 97.19 123 GLN A C 1
ATOM 1028 O O . GLN A 1 123 ? 7.216 11.777 13.636 1.00 97.19 123 GLN A O 1
ATOM 1033 N N . GLU A 1 124 ? 8.706 11.477 11.985 1.00 98.00 124 GLU A N 1
ATOM 1034 C CA . GLU A 1 124 ? 7.774 10.822 11.053 1.00 98.00 124 GLU A CA 1
ATOM 1035 C C . GLU A 1 124 ? 7.341 9.462 11.619 1.00 98.00 124 GLU A C 1
ATOM 1037 O O . GLU A 1 124 ? 6.151 9.151 11.674 1.00 98.00 124 GLU A O 1
ATOM 1042 N N . PHE A 1 125 ? 8.311 8.683 12.109 1.00 97.81 125 PHE A N 1
ATOM 1043 C CA . PHE A 1 125 ? 8.054 7.389 12.733 1.00 97.81 125 PHE A CA 1
ATOM 1044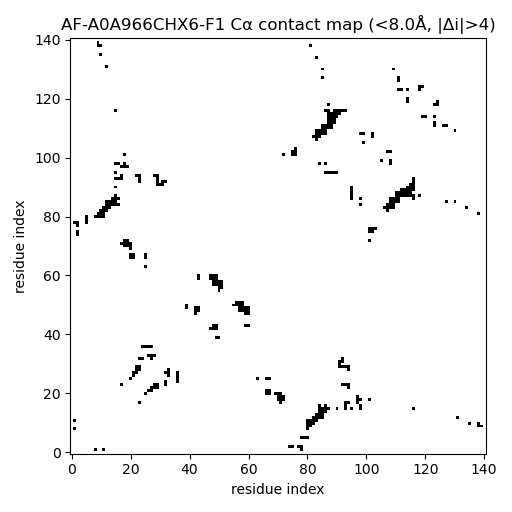 C C . PHE A 1 125 ? 7.229 7.524 14.018 1.00 97.81 125 PHE A C 1
ATOM 1046 O O . PHE A 1 125 ? 6.245 6.809 14.188 1.00 97.81 125 PHE A O 1
ATOM 1053 N N . ASP A 1 126 ? 7.579 8.463 14.900 1.00 98.06 126 ASP A N 1
ATOM 1054 C CA . ASP A 1 126 ? 6.861 8.711 16.152 1.00 98.06 126 ASP A CA 1
ATOM 1055 C C . ASP A 1 126 ? 5.394 9.085 15.888 1.00 98.06 126 ASP A C 1
ATOM 1057 O O . ASP A 1 126 ? 4.506 8.646 16.618 1.00 98.06 126 ASP A O 1
ATOM 1061 N N . GLN A 1 127 ? 5.112 9.858 14.831 1.00 98.00 127 GLN A N 1
ATOM 1062 C CA . GLN A 1 127 ? 3.739 10.174 14.427 1.00 98.00 127 GLN A CA 1
ATOM 1063 C C . GLN A 1 127 ? 2.980 8.924 13.961 1.00 98.00 127 GLN A C 1
ATOM 1065 O O . GLN A 1 127 ? 1.860 8.692 14.422 1.00 98.00 127 GLN A O 1
ATOM 1070 N N . ALA A 1 128 ? 3.585 8.097 13.103 1.00 98.12 128 ALA A N 1
ATOM 1071 C CA . ALA A 1 128 ? 2.982 6.846 12.638 1.00 98.12 128 ALA A CA 1
ATOM 1072 C C . ALA A 1 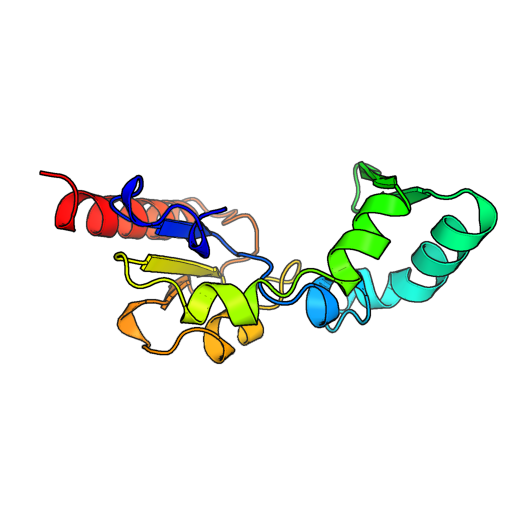128 ? 2.733 5.855 13.793 1.00 98.12 128 ALA A C 1
ATOM 1074 O O . ALA A 1 128 ? 1.655 5.260 13.905 1.00 98.12 128 ALA A O 1
ATOM 1075 N N . ALA A 1 129 ? 3.700 5.726 14.704 1.00 98.19 129 ALA A N 1
ATOM 1076 C CA . ALA A 1 129 ? 3.598 4.902 15.902 1.00 98.19 129 ALA A CA 1
ATOM 1077 C C . ALA A 1 129 ? 2.503 5.416 16.847 1.00 98.19 129 ALA A C 1
ATOM 1079 O O . ALA A 1 129 ? 1.649 4.643 17.278 1.00 98.19 129 ALA A O 1
ATOM 1080 N N . LYS A 1 130 ? 2.459 6.728 17.113 1.00 98.06 130 LYS A N 1
ATOM 1081 C CA . LYS A 1 130 ? 1.414 7.344 17.941 1.00 98.06 130 LYS A CA 1
ATOM 1082 C C . LYS A 1 130 ? 0.024 7.111 17.354 1.00 98.06 130 LYS A C 1
ATOM 1084 O O . LYS A 1 130 ? -0.872 6.713 18.092 1.00 98.06 130 LYS A O 1
ATOM 1089 N N . ALA A 1 131 ? -0.162 7.318 16.051 1.00 97.31 131 ALA A N 1
ATOM 1090 C CA . ALA A 1 131 ? -1.438 7.065 15.383 1.00 97.31 131 ALA A CA 1
ATOM 1091 C C . ALA A 1 131 ? -1.857 5.588 15.488 1.00 97.31 131 ALA A C 1
ATOM 1093 O O . ALA A 1 131 ? -3.020 5.297 15.759 1.00 97.31 131 ALA A O 1
ATOM 1094 N N . THR A 1 132 ? -0.900 4.665 15.368 1.00 97.69 132 THR A N 1
ATOM 1095 C CA . THR A 1 132 ? -1.136 3.226 15.561 1.00 97.69 132 THR A CA 1
ATOM 1096 C C . THR A 1 132 ? -1.593 2.906 16.986 1.00 97.69 132 THR A C 1
ATOM 1098 O O . THR A 1 132 ? -2.591 2.212 17.164 1.00 97.69 132 THR A O 1
ATOM 1101 N N . LEU A 1 133 ? -0.902 3.437 18.000 1.00 97.75 133 LEU A N 1
ATOM 1102 C CA . LEU A 1 133 ? -1.250 3.221 19.408 1.00 97.75 133 LEU A CA 1
ATOM 1103 C C . LEU A 1 133 ? -2.616 3.815 19.754 1.00 97.75 133 LEU A C 1
ATOM 1105 O O . LEU A 1 133 ? -3.437 3.143 20.368 1.00 97.75 133 LEU A O 1
ATOM 1109 N N . VAL A 1 134 ? -2.887 5.051 19.327 1.00 96.44 134 VAL A N 1
ATOM 1110 C CA . VAL A 1 134 ? -4.189 5.704 19.533 1.00 96.44 134 VAL A CA 1
ATOM 1111 C C . VAL A 1 134 ? -5.311 4.890 18.889 1.00 96.44 134 VAL A C 1
ATOM 1113 O O . VAL A 1 134 ? -6.353 4.692 19.512 1.00 96.44 134 VAL A O 1
ATOM 1116 N N . PHE A 1 135 ? -5.095 4.390 17.669 1.00 96.62 135 PHE A N 1
ATOM 1117 C CA . PHE A 1 135 ? -6.068 3.555 16.976 1.00 96.62 135 PHE A CA 1
ATOM 1118 C C . PHE A 1 135 ? -6.340 2.255 17.734 1.00 96.62 135 PHE A C 1
ATOM 1120 O O . PHE A 1 135 ? -7.493 1.967 18.041 1.00 96.62 135 PHE A O 1
ATOM 1127 N N . PHE A 1 136 ? -5.309 1.484 18.085 1.00 96.19 136 PHE A N 1
ATOM 1128 C CA . PHE A 1 136 ? -5.523 0.210 18.768 1.00 96.19 136 PHE A CA 1
ATOM 1129 C C . PHE A 1 136 ? -6.085 0.387 20.182 1.00 96.19 136 PHE A C 1
ATOM 1131 O O . PHE A 1 136 ? -7.040 -0.305 20.515 1.00 96.19 136 PHE A O 1
ATOM 1138 N N . ASN A 1 137 ? -5.628 1.369 20.964 1.00 95.88 137 ASN A N 1
ATOM 1139 C CA . ASN A 1 137 ? -6.175 1.642 22.303 1.00 95.88 137 ASN A CA 1
ATOM 1140 C C . ASN A 1 137 ? -7.671 2.004 22.289 1.00 95.88 137 ASN A C 1
ATOM 1142 O O . ASN A 1 137 ? -8.357 1.858 23.298 1.00 95.88 137 ASN A O 1
ATOM 1146 N N . LYS A 1 138 ? -8.204 2.488 21.159 1.00 94.50 138 LYS A N 1
ATOM 1147 C CA . LYS A 1 138 ? -9.640 2.758 21.008 1.00 94.50 138 LYS A CA 1
ATOM 1148 C C . LYS A 1 138 ? -10.473 1.472 20.919 1.00 94.50 138 LYS A C 1
ATOM 1150 O O . LYS A 1 138 ? -11.629 1.479 21.341 1.00 94.50 138 LYS A O 1
ATOM 1155 N N . TYR A 1 139 ? -9.914 0.400 20.356 1.00 92.62 139 TYR A N 1
ATOM 1156 C CA . TYR A 1 139 ? -10.645 -0.830 20.015 1.00 92.62 139 TYR A CA 1
ATOM 1157 C C . TYR A 1 139 ? -10.217 -2.060 20.825 1.00 92.62 139 TYR A C 1
ATOM 1159 O O . TYR A 1 139 ? -10.961 -3.035 20.878 1.00 92.62 139 TYR A O 1
ATOM 1167 N N . PHE A 1 140 ? -9.055 -2.005 21.472 1.00 88.12 140 PHE A N 1
ATOM 1168 C CA . PHE A 1 140 ? -8.533 -3.027 22.369 1.00 88.12 140 PHE A CA 1
ATOM 1169 C C . PHE A 1 140 ? -8.582 -2.457 23.785 1.00 88.12 140 PHE A C 1
ATOM 1171 O O . PHE A 1 140 ? -7.829 -1.543 24.120 1.00 88.12 140 PHE A O 1
ATOM 1178 N N . LYS A 1 141 ? -9.531 -2.962 24.573 1.00 68.88 141 LYS A N 1
ATOM 1179 C CA . LYS A 1 141 ? -9.650 -2.716 26.009 1.00 68.88 141 LYS A CA 1
ATOM 1180 C C . LYS A 1 141 ? -9.265 -3.975 26.760 1.00 68.88 141 LYS A C 1
ATOM 1182 O O . LYS A 1 141 ? -9.612 -5.062 26.245 1.00 68.88 141 LYS A O 1
#

Secondary structure (DSSP, 8-state):
-GGG-GGG-S-EEEES----HIIIIIS--SHHHHTTHHHHHHHHHHTSEEEETTTTEEEEHHHHHHHHH--HHHHHTT--S-EEEEEETT-SSS-HHHHHHS-S-GGGEEEETT--TT--SHHHHHHHHHHHHHHHHHH--

Sequence (141 aa):
YTAKNQEKLQALCLWNPVLNYDHCFLNPTLPWIAARKTHIRNDIQTQRWTTLGKRNFILGRKLFEEMVIFRPYEEIVKINIPKIIIHGDKDTKVPYEDSKMYINNSESLVTIKEAKHGFHKKQEFDQAAKATLVFFNKYFK

Radius of gyration: 16.46 Å; Cα contacts (8 Å, |Δi|>4): 206; chains: 1; bounding box: 35×32×46 Å

pLDDT: mean 94.56, std 5.23, range [68.0, 98.38]

Foldseek 3Di:
DCLVPVVVDQEEEAELDQQQLCCQAQPDPFPVRNVCNVVQVVCCVPVQWFADDPVRHIGGNVVVVVSVVDRNLVSVVSRPHHAAYEYECAARNHDPVSVVVSDPDPVRYHYQYPAYRVLPDPVSVVSSVVVVCVSCVVRPD

Solvent-accessible surface area (backbone atoms only — not comparable to full-atom values): 8133 Å² total; per-residue (Å²): 112,62,64,82,44,50,93,81,45,80,63,48,80,40,68,57,61,81,39,47,44,46,51,50,66,77,58,33,74,45,68,79,51,39,79,39,47,67,58,45,51,50,28,35,72,75,72,41,33,35,66,46,76,94,80,53,47,77,44,50,40,68,58,56,58,45,45,74,72,53,54,50,45,71,40,56,66,67,45,81,53,55,56,39,36,37,34,24,75,49,26,70,78,39,64,47,64,55,59,62,69,52,45,97,46,74,90,34,50,48,74,37,81,85,18,36,74,77,32,83,47,70,69,47,37,50,50,54,52,48,53,50,51,59,54,46,59,74,74,56,129